Protein AF-A0A4Q5C6G5-F1 (afdb_monomer)

Mean predicted aligned error: 3.66 Å

Sequence (172 aa):
MKKIKILIYKLWNKVYCWCHKKPKVVGTDDTLDKLIKDNCSISRFGDGEFSLILGGSIAFQRYDKVLEEKLREVLESESERHLVGIPNVFGNLAEFSEESRKWWENYLLGNRKKIYSILPKNKIFYDAQITRIYINRKDKSHSRDRFEKIKTLWNNKNILIVEGALSRCGGE

Foldseek 3Di:
DVVVVLVVLVVVVVVVPVVDDFAAEDDLVVLLVCCLVVVAAEDADEPQLLQLLVQHADPVGGRDPVSNVVSLVLLPDPDPRYAYAYAPLRDDLLQFDPVLVVVSVVSCSPCVVVSVVSHDPPDYHYHSCLVVLAPGGPDRPCSVVSVVSVCSSCPPHDDDDDDDPPCQVPHD

Organism: NCBI:txid33039

pLDDT: mean 94.72, std 6.7, range [46.84, 98.75]

Radius of gyration: 17.41 Å; Cα contacts (8 Å, |Δi|>4): 178; chains: 1; bounding box: 43×32×42 Å

Secondary structure (DSSP, 8-state):
-HHHHHHHHHHHHHHHHHHSPPPEE--HHHHHHHHHHH--EEEE--HHHHHHHTT--BTTB---HHHHHHHHHHHH---TTEEEEE-S-SS--TTB-HHHHHHHHHHHHHHHHHHHHHSPTTPEEEEGGGG-SSTTBS--TTHHHHHHHHHHTTTT--------TTT-TT--

Nearest PDB structures (foldseek):
  5v4a-assembly1_B  TM=9.399E-01  e=2.392E-11  Streptococcus sanguinis SK36
  4phs-assembly1_A  TM=9.288E-01  e=6.728E-11  Streptococcus parasanguinis FW213
  4pfx-assembly1_A  TM=9.314E-01  e=3.476E-10  Streptococcus parasanguinis FW213
  8cnz-assembly3_C  TM=2.037E-01  e=1.351E+00  Methanococcus maripaludis

Solvent-accessible surface area (backbone atoms only — not comparable to full-atom values): 10257 Å² total; per-residue (Å²): 113,71,70,60,54,52,50,52,46,53,52,50,49,50,54,48,55,72,78,39,86,66,82,49,52,42,52,54,67,60,36,52,50,47,37,59,74,70,66,40,48,75,52,66,38,52,74,62,52,53,35,34,63,70,74,29,64,49,100,92,45,73,59,48,71,68,58,26,53,51,51,49,52,54,66,63,52,83,52,93,58,41,46,44,17,35,60,69,62,77,69,74,51,82,63,33,20,73,68,50,34,53,49,51,54,55,52,42,67,78,39,44,72,65,52,60,72,71,52,69,81,95,53,80,29,26,28,34,46,66,86,52,62,44,89,44,32,53,74,55,85,63,30,62,60,52,52,53,55,56,51,56,70,53,59,99,52,92,81,86,86,87,76,57,96,85,60,60,85,91,59,134

Structure (mmCIF, N/CA/C/O backbone):
data_AF-A0A4Q5C6G5-F1
#
_entry.id   AF-A0A4Q5C6G5-F1
#
loop_
_atom_site.group_PDB
_atom_site.id
_atom_site.type_symbol
_atom_site.label_atom_id
_atom_site.label_alt_id
_atom_site.label_comp_id
_atom_site.label_asym_id
_atom_site.label_entity_id
_atom_site.label_seq_id
_atom_site.pdbx_PDB_ins_code
_atom_site.Cartn_x
_atom_site.Cartn_y
_atom_site.Cartn_z
_atom_site.occupancy
_atom_site.B_iso_or_equiv
_atom_site.auth_seq_id
_atom_site.auth_comp_id
_atom_site.auth_asym_id
_atom_site.auth_atom_id
_atom_site.pdbx_PDB_model_num
ATOM 1 N N . MET A 1 1 ? 27.711 -7.391 -19.584 1.00 56.31 1 MET A N 1
ATOM 2 C CA . MET A 1 1 ? 26.329 -7.387 -20.134 1.00 56.31 1 MET A CA 1
ATOM 3 C C . MET A 1 1 ? 25.236 -7.007 -19.121 1.00 56.31 1 MET A C 1
ATOM 5 O O . MET A 1 1 ? 24.511 -6.059 -19.396 1.00 56.31 1 MET A O 1
ATOM 9 N N . LYS A 1 2 ? 25.109 -7.647 -17.939 1.00 67.12 2 LYS A N 1
ATOM 10 C CA . LYS A 1 2 ? 24.031 -7.330 -16.961 1.00 67.12 2 LYS A CA 1
ATOM 11 C C . LYS A 1 2 ? 24.021 -5.869 -16.460 1.00 67.12 2 LYS A C 1
ATOM 13 O O . LYS A 1 2 ? 22.960 -5.257 -16.418 1.00 67.12 2 LYS A O 1
ATOM 18 N N . LYS A 1 3 ? 25.187 -5.284 -16.145 1.00 76.31 3 LYS A N 1
ATOM 19 C CA . LYS A 1 3 ? 25.300 -3.884 -15.670 1.00 76.31 3 LYS A CA 1
ATOM 20 C C . LYS A 1 3 ? 24.826 -2.851 -16.706 1.00 76.31 3 LYS A C 1
ATOM 22 O O . LYS A 1 3 ? 24.109 -1.925 -16.348 1.00 76.31 3 LYS A O 1
ATOM 27 N N . ILE A 1 4 ? 25.163 -3.055 -17.983 1.00 81.06 4 ILE A N 1
ATOM 28 C CA . ILE A 1 4 ? 24.735 -2.186 -19.095 1.00 81.06 4 ILE A CA 1
ATOM 29 C C . ILE A 1 4 ? 23.211 -2.235 -19.246 1.00 81.06 4 ILE A C 1
ATOM 31 O O . ILE A 1 4 ? 22.564 -1.195 -19.305 1.00 81.06 4 ILE A O 1
ATOM 35 N N . LYS A 1 5 ? 22.620 -3.437 -19.207 1.00 82.00 5 LYS A N 1
ATOM 36 C CA . LYS A 1 5 ? 21.162 -3.614 -19.280 1.00 82.00 5 LYS A CA 1
ATOM 37 C C . LYS A 1 5 ? 20.439 -2.878 -18.144 1.00 82.00 5 LYS A C 1
ATOM 39 O O . LYS A 1 5 ? 19.452 -2.195 -18.390 1.00 82.00 5 LYS A O 1
ATOM 44 N N . ILE A 1 6 ? 20.953 -2.961 -16.913 1.00 84.88 6 ILE A N 1
ATOM 45 C CA . ILE A 1 6 ? 20.403 -2.230 -15.757 1.00 84.88 6 ILE A CA 1
ATOM 46 C C . ILE A 1 6 ? 20.497 -0.714 -15.964 1.00 84.88 6 ILE A C 1
ATOM 48 O O . ILE A 1 6 ? 19.543 -0.002 -15.658 1.00 84.88 6 ILE A O 1
ATOM 52 N N . LEU A 1 7 ? 21.618 -0.212 -16.490 1.00 87.94 7 LEU A N 1
ATOM 53 C CA . LEU A 1 7 ? 21.787 1.216 -16.762 1.00 87.94 7 LEU A CA 1
ATOM 54 C C . LEU A 1 7 ? 20.772 1.717 -17.801 1.00 87.94 7 LEU A C 1
ATOM 56 O O . LEU A 1 7 ? 20.148 2.754 -17.584 1.00 87.94 7 LEU A O 1
ATOM 60 N N . ILE A 1 8 ? 20.542 0.939 -18.865 1.00 89.12 8 ILE A N 1
ATOM 61 C CA . ILE A 1 8 ? 19.521 1.223 -19.884 1.00 89.12 8 ILE A CA 1
ATOM 62 C C . ILE A 1 8 ? 18.129 1.274 -19.251 1.00 89.12 8 ILE A C 1
ATOM 64 O O . ILE A 1 8 ? 17.406 2.244 -19.462 1.00 89.12 8 ILE A O 1
ATOM 68 N N . TYR A 1 9 ? 17.760 0.291 -18.421 1.00 87.88 9 TYR A N 1
ATOM 69 C CA . TYR A 1 9 ? 16.469 0.322 -17.725 1.00 87.88 9 TYR A CA 1
ATOM 70 C C . TYR A 1 9 ? 16.334 1.525 -16.795 1.00 87.88 9 TYR A C 1
ATOM 72 O O . TYR A 1 9 ? 15.263 2.122 -16.730 1.00 87.88 9 TYR A O 1
ATOM 80 N N . LYS A 1 10 ? 17.401 1.908 -16.083 1.00 90.56 10 LYS A N 1
ATOM 81 C CA . LYS A 1 10 ? 17.379 3.085 -15.203 1.00 90.56 10 LYS A CA 1
ATOM 82 C C . LYS A 1 10 ? 17.154 4.366 -15.999 1.00 90.56 10 LYS A C 1
ATOM 84 O O . LYS A 1 10 ? 16.346 5.194 -15.582 1.00 90.56 10 LYS A O 1
ATOM 89 N N . LEU A 1 11 ? 17.836 4.518 -17.135 1.00 92.69 11 LEU A N 1
ATOM 90 C CA . LEU A 1 11 ? 17.647 5.659 -18.028 1.00 92.69 11 LEU A CA 1
ATOM 91 C C . LEU A 1 11 ? 16.228 5.67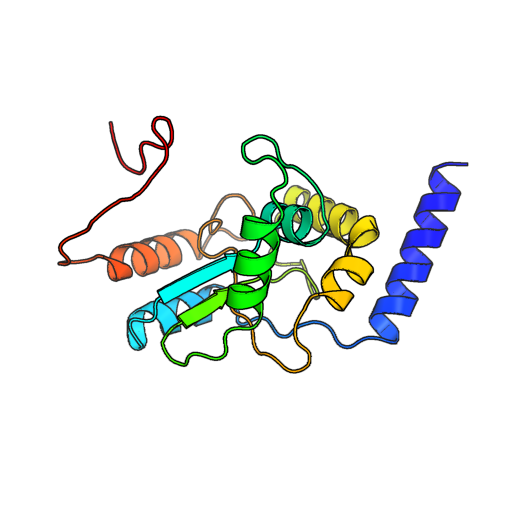5 -18.603 1.00 92.69 11 LEU A C 1
ATOM 93 O O . LEU A 1 11 ? 15.535 6.683 -18.497 1.00 92.69 11 LEU A O 1
ATOM 97 N N . TRP A 1 12 ? 15.764 4.539 -19.123 1.00 92.06 12 TRP A N 1
ATOM 98 C CA . TRP A 1 12 ? 14.410 4.394 -19.643 1.00 92.06 12 TRP A CA 1
ATOM 99 C C . TRP A 1 12 ? 13.348 4.715 -18.586 1.00 92.06 12 TRP A C 1
ATOM 101 O O . TRP A 1 12 ? 12.411 5.453 -18.867 1.00 92.06 12 TRP A O 1
ATOM 111 N N . ASN A 1 13 ? 13.512 4.239 -17.350 1.00 91.50 13 ASN A N 1
ATOM 112 C CA . ASN A 1 13 ? 12.579 4.521 -16.262 1.00 91.50 13 ASN A CA 1
ATOM 113 C C . ASN A 1 13 ? 12.575 6.010 -15.875 1.00 91.50 13 ASN A C 1
ATOM 115 O O . ASN A 1 13 ? 11.518 6.547 -15.560 1.00 91.50 13 ASN A O 1
ATOM 119 N N . LYS A 1 14 ? 13.724 6.702 -15.939 1.00 91.25 14 LYS A N 1
ATOM 120 C CA . LYS A 1 14 ? 13.777 8.165 -15.762 1.00 91.25 14 LYS A CA 1
ATOM 121 C C . LYS A 1 14 ? 12.986 8.889 -16.850 1.00 91.25 14 LYS A C 1
ATOM 123 O O . LYS A 1 14 ? 12.160 9.732 -16.516 1.00 91.25 14 LYS A O 1
ATOM 128 N N . VAL A 1 15 ? 13.194 8.527 -18.118 1.00 93.56 15 VAL A N 1
ATOM 129 C CA . VAL A 1 15 ? 12.434 9.088 -19.250 1.00 93.56 15 VAL A CA 1
ATOM 130 C C . VAL A 1 15 ? 10.942 8.799 -19.086 1.00 93.56 15 VAL A C 1
ATOM 132 O O . VAL A 1 15 ? 10.117 9.696 -19.218 1.00 93.56 15 VAL A O 1
ATOM 135 N N . TYR A 1 16 ? 10.583 7.573 -18.705 1.00 93.81 16 TYR A N 1
ATOM 136 C CA . TYR A 1 16 ? 9.197 7.189 -18.462 1.00 93.81 16 TYR A CA 1
ATOM 137 C C . TYR A 1 16 ? 8.545 8.048 -17.369 1.00 93.81 16 TYR A C 1
ATOM 139 O O . TYR A 1 16 ? 7.459 8.576 -17.593 1.00 93.81 16 TYR A O 1
ATOM 147 N N . CYS A 1 17 ? 9.213 8.241 -16.226 1.00 92.75 17 CYS A N 1
ATOM 148 C CA . CYS A 1 17 ? 8.737 9.109 -15.143 1.00 92.75 17 CYS A CA 1
ATOM 149 C C . CYS A 1 17 ? 8.667 10.592 -15.534 1.00 92.75 17 CYS A C 1
ATOM 151 O O . CYS A 1 17 ? 7.867 11.322 -14.963 1.00 92.75 17 CYS A O 1
ATOM 153 N N . TRP A 1 18 ? 9.499 11.046 -16.472 1.00 92.69 18 TRP A N 1
ATOM 154 C CA . TRP A 1 18 ? 9.427 12.410 -16.994 1.00 92.69 18 TRP A CA 1
ATOM 155 C C . TRP A 1 18 ? 8.197 12.603 -17.891 1.00 92.69 18 TRP A C 1
ATOM 157 O O . TRP A 1 18 ? 7.512 13.615 -17.781 1.00 92.69 18 TRP A O 1
ATOM 167 N N . CYS A 1 19 ? 7.852 11.598 -18.702 1.00 94.19 19 CYS A N 1
ATOM 168 C CA . CYS A 1 19 ? 6.677 11.643 -19.578 1.00 94.19 19 CYS A CA 1
ATOM 169 C C . CYS A 1 19 ? 5.347 11.298 -18.880 1.00 94.19 19 CYS A C 1
ATOM 171 O O . CYS A 1 19 ? 4.288 11.511 -19.467 1.00 94.19 19 CYS A O 1
ATOM 173 N N . HIS A 1 20 ? 5.366 10.721 -17.672 1.00 93.19 20 HIS A N 1
ATOM 174 C CA . HIS A 1 20 ? 4.159 10.240 -16.991 1.00 93.19 20 HIS A CA 1
ATOM 175 C C . HIS A 1 20 ? 4.016 10.841 -15.599 1.00 93.19 20 HIS A C 1
ATOM 177 O O . HIS A 1 20 ? 4.908 10.753 -14.756 1.00 93.19 20 HIS A O 1
ATOM 183 N N . LYS A 1 21 ? 2.827 11.371 -15.316 1.00 93.44 21 LYS A N 1
ATOM 184 C CA . LYS A 1 21 ? 2.475 11.846 -13.981 1.00 93.44 21 LYS A CA 1
ATOM 185 C C . LYS A 1 21 ? 2.433 10.671 -13.003 1.00 93.44 21 LYS A C 1
ATOM 187 O O . LYS A 1 21 ? 1.743 9.683 -13.245 1.00 93.44 21 LYS A O 1
ATOM 192 N N . LYS A 1 22 ? 3.144 10.796 -11.880 1.00 94.75 22 LYS A N 1
ATOM 193 C CA . LYS A 1 22 ? 3.088 9.794 -10.808 1.00 94.75 22 LYS A CA 1
ATOM 194 C C . LYS A 1 22 ? 1.673 9.708 -10.201 1.00 94.75 22 LYS A C 1
ATOM 196 O O . LYS A 1 22 ? 1.011 10.748 -10.100 1.00 94.75 22 LYS A O 1
ATOM 201 N N . PRO A 1 23 ? 1.234 8.522 -9.740 1.00 96.50 23 PRO A N 1
ATOM 202 C CA . PRO A 1 23 ? 0.035 8.380 -8.924 1.00 96.50 23 PRO A CA 1
ATOM 203 C C . PRO A 1 23 ? 0.087 9.307 -7.709 1.00 96.50 23 PRO A C 1
ATOM 205 O O . PRO A 1 23 ? 1.151 9.505 -7.113 1.00 96.50 23 PRO A O 1
ATOM 208 N N . LYS A 1 24 ? -1.060 9.888 -7.354 1.00 97.12 24 LYS A N 1
ATOM 209 C CA . LYS A 1 24 ? -1.204 10.686 -6.136 1.00 97.12 24 LYS A CA 1
ATOM 210 C C . LYS A 1 24 ? -1.548 9.751 -4.984 1.00 97.12 24 LYS A C 1
ATOM 212 O O . LYS A 1 24 ? -2.576 9.087 -5.045 1.00 97.12 24 LYS A O 1
ATOM 217 N N . VAL A 1 25 ? -0.700 9.718 -3.963 1.00 97.88 25 VAL A N 1
ATOM 218 C CA . VAL A 1 25 ? -0.902 8.898 -2.766 1.00 97.88 25 VAL A CA 1
ATOM 219 C C . VAL A 1 25 ? -0.840 9.813 -1.549 1.00 97.88 25 VAL A C 1
ATOM 221 O O . VAL A 1 25 ? 0.129 10.556 -1.393 1.00 97.88 25 VAL A O 1
ATOM 224 N N . VAL A 1 26 ? -1.893 9.800 -0.736 1.00 97.62 26 VAL A N 1
ATOM 225 C CA . VAL A 1 26 ? -1.963 10.495 0.555 1.00 97.62 26 VAL A CA 1
ATOM 226 C C . VAL A 1 26 ? -0.992 9.825 1.527 1.00 97.62 26 VAL A C 1
ATOM 228 O O . VAL A 1 26 ? -0.853 8.603 1.514 1.00 97.62 26 VAL A O 1
ATOM 231 N N . GLY A 1 27 ? -0.291 10.618 2.342 1.00 96.81 27 GLY A N 1
ATOM 232 C CA . GLY A 1 27 ? 0.731 10.119 3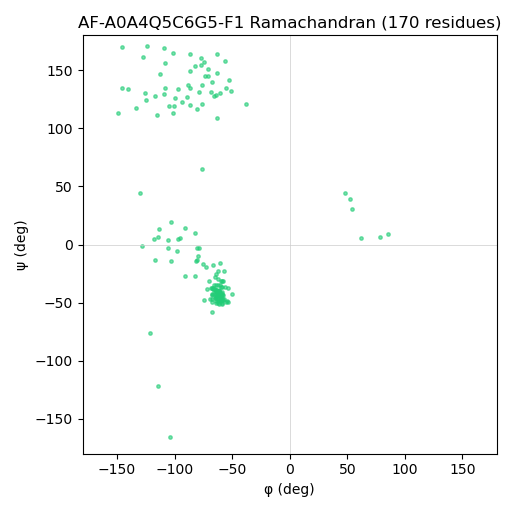.264 1.00 96.81 27 GLY A CA 1
ATOM 233 C C . GLY A 1 27 ? 0.176 9.172 4.330 1.00 96.81 27 GLY A C 1
ATOM 234 O O . GLY A 1 27 ? -1.031 9.111 4.562 1.00 96.81 27 GLY A O 1
ATOM 235 N N . THR A 1 28 ? 1.062 8.425 4.994 1.00 96.69 28 THR A N 1
ATOM 236 C CA . THR A 1 28 ? 0.680 7.444 6.024 1.00 96.69 28 THR A CA 1
ATOM 237 C C . THR A 1 28 ? -0.116 8.079 7.163 1.00 96.69 28 THR A C 1
ATOM 239 O O . THR A 1 28 ? -1.151 7.542 7.549 1.00 96.69 28 THR A O 1
ATOM 242 N N . ASP A 1 29 ? 0.352 9.216 7.682 1.00 97.00 29 ASP A N 1
ATOM 243 C CA . ASP A 1 29 ? -0.262 9.873 8.839 1.00 97.00 29 ASP A CA 1
ATOM 244 C C . ASP A 1 29 ? -1.637 10.450 8.480 1.00 97.00 29 ASP A C 1
ATOM 246 O O . ASP A 1 29 ? -2.613 10.134 9.155 1.00 97.00 29 ASP A O 1
ATOM 250 N N . ASP A 1 30 ? -1.740 11.151 7.347 1.00 98.12 30 ASP A N 1
ATOM 251 C CA . ASP A 1 30 ? -3.011 11.668 6.818 1.00 98.12 30 ASP A CA 1
ATOM 252 C C . ASP A 1 30 ? -4.007 10.545 6.479 1.00 98.12 30 ASP A C 1
ATOM 254 O O . ASP A 1 30 ? -5.219 10.694 6.642 1.00 98.12 30 ASP A O 1
ATOM 258 N N . THR A 1 31 ? -3.512 9.397 6.001 1.00 98.25 31 THR A N 1
ATOM 259 C CA . THR A 1 31 ? -4.351 8.220 5.731 1.00 98.25 31 THR A CA 1
ATOM 260 C C . THR A 1 31 ? -4.945 7.673 7.027 1.00 98.25 31 THR A C 1
ATOM 262 O O . THR A 1 31 ? -6.141 7.389 7.072 1.00 98.25 31 THR A O 1
ATOM 265 N N . LEU A 1 32 ? -4.131 7.533 8.081 1.00 98.06 32 LEU A N 1
ATOM 266 C CA . LEU A 1 32 ? -4.608 7.101 9.397 1.00 98.06 32 LEU A CA 1
ATOM 267 C C . LEU A 1 32 ? -5.620 8.099 9.969 1.00 98.06 32 LEU A C 1
ATOM 269 O O . LEU A 1 32 ? -6.673 7.682 10.446 1.00 98.06 32 LEU A O 1
ATOM 273 N N . ASP A 1 33 ? -5.350 9.399 9.853 1.00 97.94 33 ASP A N 1
ATOM 274 C CA . ASP A 1 33 ? -6.255 10.440 10.345 1.00 97.94 33 ASP A CA 1
ATOM 275 C C . ASP A 1 33 ? -7.599 10.416 9.614 1.00 97.94 33 ASP A C 1
ATOM 277 O O . ASP A 1 33 ? -8.649 10.506 10.252 1.00 97.94 33 ASP A O 1
ATOM 281 N N . LYS A 1 34 ? -7.596 10.203 8.291 1.00 97.50 34 LYS A N 1
ATOM 282 C CA . LYS A 1 34 ? -8.839 10.050 7.528 1.00 97.50 34 LYS A CA 1
ATOM 283 C C . LYS A 1 34 ? -9.630 8.811 7.949 1.00 97.50 34 LYS A C 1
ATOM 285 O O . LYS A 1 34 ? -10.846 8.895 8.087 1.00 97.50 34 LYS A O 1
ATOM 290 N N . LEU A 1 35 ? -8.964 7.678 8.173 1.00 97.69 35 LEU A N 1
ATOM 291 C CA . LEU A 1 35 ? -9.628 6.454 8.633 1.00 97.69 35 LEU A CA 1
ATOM 292 C C . LEU A 1 35 ? -10.296 6.637 9.997 1.00 97.69 35 LEU A C 1
ATOM 294 O O . LEU A 1 35 ? -11.423 6.185 10.185 1.00 97.69 35 LEU A O 1
ATOM 298 N N . ILE A 1 36 ? -9.619 7.314 10.926 1.00 96.50 36 ILE A N 1
ATOM 299 C CA . ILE A 1 36 ? -10.152 7.595 12.262 1.00 96.50 36 ILE A CA 1
ATOM 300 C C . ILE A 1 36 ? -11.335 8.562 12.172 1.00 96.50 36 ILE A C 1
ATOM 302 O O . ILE A 1 36 ? -12.385 8.299 12.753 1.00 96.50 36 ILE A O 1
ATOM 306 N N . LYS A 1 37 ? -11.170 9.669 11.440 1.00 96.75 37 LYS A N 1
ATOM 307 C CA . LYS A 1 37 ? -12.165 10.743 11.363 1.00 96.75 37 LYS A CA 1
ATOM 308 C C . LYS A 1 37 ? -13.440 10.311 10.644 1.00 96.75 37 LYS A C 1
ATOM 310 O O . LYS A 1 37 ? -14.535 10.574 11.132 1.00 96.75 37 LYS A O 1
ATOM 315 N N . ASP A 1 38 ? -13.291 9.667 9.491 1.00 96.06 38 ASP A N 1
ATOM 316 C CA . ASP A 1 38 ? -14.413 9.404 8.587 1.00 96.06 38 ASP A CA 1
ATOM 317 C C . ASP A 1 38 ? -14.972 7.981 8.763 1.00 96.06 38 ASP A C 1
ATOM 319 O O . ASP A 1 38 ? -15.995 7.636 8.171 1.00 96.06 38 ASP A O 1
ATOM 323 N N . ASN A 1 39 ? -14.319 7.149 9.589 1.00 93.62 39 ASN A N 1
ATOM 324 C CA . ASN A 1 39 ? -14.692 5.757 9.856 1.00 93.62 39 ASN A CA 1
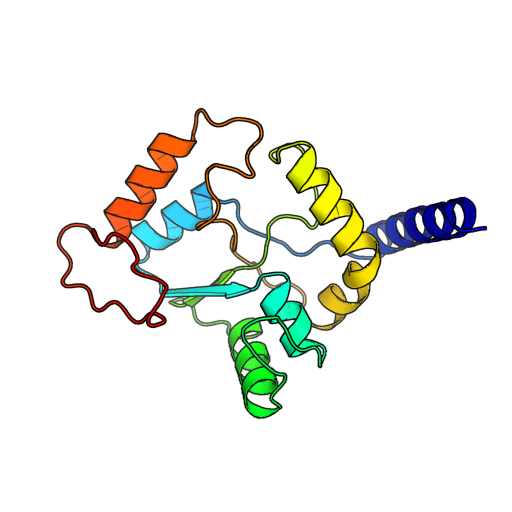ATOM 325 C C . ASN A 1 39 ? -14.868 4.936 8.559 1.00 93.62 39 ASN A C 1
ATOM 327 O O . ASN A 1 39 ? -15.781 4.116 8.431 1.00 93.62 39 ASN A O 1
ATOM 331 N N . CYS A 1 40 ? -13.996 5.185 7.577 1.00 94.94 40 CYS A N 1
ATOM 332 C CA . CYS A 1 40 ? -14.004 4.506 6.284 1.00 94.94 40 CYS A CA 1
ATOM 333 C C . CYS A 1 40 ? -13.412 3.093 6.372 1.00 94.94 40 CYS A C 1
ATOM 335 O O . CYS A 1 40 ? -12.526 2.806 7.177 1.00 94.94 40 CYS A O 1
ATOM 337 N N . SER A 1 41 ? -13.840 2.226 5.453 1.00 97.50 41 SER A N 1
ATOM 338 C CA . SER A 1 41 ? -13.127 0.978 5.155 1.00 97.50 41 SER A CA 1
ATOM 339 C C . SER A 1 41 ? -11.893 1.258 4.292 1.00 97.50 41 SER A C 1
ATOM 341 O O . SER A 1 41 ? -11.827 2.287 3.623 1.00 97.50 41 SER A O 1
ATOM 343 N N . ILE A 1 42 ? -10.927 0.335 4.247 1.00 98.38 42 ILE A N 1
ATOM 344 C CA . ILE A 1 42 ? -9.766 0.440 3.350 1.00 98.38 42 ILE A CA 1
ATOM 345 C C . ILE A 1 42 ? -9.374 -0.907 2.752 1.00 98.38 42 ILE A C 1
ATOM 347 O O . ILE A 1 42 ? -9.215 -1.893 3.467 1.00 98.38 42 ILE A O 1
ATOM 351 N N . SER A 1 43 ? -9.134 -0.918 1.441 1.00 98.56 43 SER A N 1
ATOM 352 C CA . SER A 1 43 ? -8.444 -2.012 0.748 1.00 98.56 43 SER A CA 1
ATOM 353 C C . SER A 1 43 ? -7.061 -1.540 0.334 1.00 98.56 43 SER A C 1
ATOM 355 O O . SER A 1 43 ? -6.907 -0.437 -0.183 1.00 98.56 43 SER A O 1
ATOM 357 N N . ARG A 1 44 ? -6.038 -2.360 0.569 1.00 98.56 44 ARG A N 1
ATOM 358 C CA . ARG A 1 44 ? -4.637 -1.996 0.329 1.00 98.56 44 ARG A CA 1
ATOM 359 C C . ARG A 1 44 ? -4.054 -2.916 -0.733 1.00 98.56 44 ARG A C 1
ATOM 361 O O . ARG A 1 44 ? -4.113 -4.128 -0.576 1.00 98.56 44 ARG A O 1
ATOM 368 N N . PHE A 1 45 ? -3.465 -2.324 -1.760 1.00 98.62 45 PHE A N 1
ATOM 369 C CA . PHE A 1 45 ? -2.798 -3.011 -2.855 1.00 98.62 45 PHE A CA 1
ATOM 370 C C . PHE A 1 45 ? -1.289 -2.874 -2.673 1.00 98.62 45 PHE A C 1
ATOM 372 O O . PHE A 1 45 ? -0.757 -1.764 -2.616 1.00 98.62 45 PHE A O 1
ATOM 379 N N . GLY A 1 46 ? -0.602 -4.000 -2.538 1.00 98.00 46 GLY A N 1
ATOM 380 C CA . GLY A 1 46 ? 0.847 -4.115 -2.516 1.00 98.00 46 GLY A CA 1
ATOM 381 C C . GLY A 1 46 ? 1.404 -4.663 -3.825 1.00 98.00 46 GLY A C 1
ATOM 382 O O . GLY A 1 46 ? 0.736 -4.739 -4.855 1.00 98.00 46 GLY A O 1
ATOM 383 N N . ASP A 1 47 ? 2.668 -5.066 -3.774 1.00 97.69 47 ASP A N 1
ATOM 384 C CA . ASP A 1 47 ? 3.333 -5.781 -4.860 1.00 97.69 47 ASP A CA 1
ATOM 385 C C . ASP A 1 47 ? 2.626 -7.094 -5.220 1.00 97.69 47 ASP A C 1
ATOM 387 O O . ASP A 1 47 ? 2.513 -7.422 -6.402 1.00 97.69 47 ASP A O 1
ATOM 391 N N . GLY A 1 48 ? 2.084 -7.795 -4.219 1.00 98.12 48 GLY A N 1
ATOM 392 C CA . GLY A 1 48 ? 1.330 -9.026 -4.424 1.00 98.12 48 GLY A CA 1
ATOM 393 C C . GLY A 1 48 ? 0.042 -8.816 -5.218 1.00 98.12 48 GLY A C 1
ATOM 394 O O . GLY A 1 48 ? -0.160 -9.474 -6.237 1.00 98.12 48 GLY A O 1
ATOM 395 N N . GLU A 1 49 ? -0.790 -7.851 -4.822 1.00 98.69 49 GLU A N 1
ATOM 396 C CA . GLU A 1 49 ? -2.043 -7.559 -5.528 1.00 98.69 49 GLU A CA 1
ATOM 397 C C . GLU A 1 49 ? -1.782 -7.050 -6.951 1.00 98.69 49 GLU A C 1
ATOM 399 O O . GLU A 1 49 ? -2.474 -7.454 -7.883 1.00 98.69 49 GLU A O 1
ATOM 404 N N . PHE A 1 50 ? -0.743 -6.231 -7.161 1.00 98.56 50 PHE A N 1
ATOM 405 C CA . PHE A 1 50 ? -0.341 -5.847 -8.518 1.00 98.56 50 PHE A CA 1
ATOM 406 C C . PHE A 1 50 ? 0.090 -7.053 -9.356 1.00 98.56 50 PHE A C 1
ATOM 408 O O . PHE A 1 50 ? -0.254 -7.113 -10.534 1.00 98.56 50 PHE A O 1
ATOM 415 N N . SER A 1 51 ? 0.817 -8.009 -8.769 1.00 98.31 51 SER A N 1
ATOM 416 C CA . SER A 1 51 ? 1.192 -9.253 -9.450 1.00 98.31 51 SER A CA 1
ATOM 417 C C . SER A 1 51 ? -0.048 -10.038 -9.882 1.00 98.31 51 SER A C 1
ATOM 419 O O . SER A 1 51 ? -0.153 -10.396 -11.054 1.00 98.31 51 SER A O 1
ATOM 421 N N . LEU A 1 52 ? -1.019 -10.223 -8.980 1.00 98.69 52 LEU A N 1
ATOM 422 C CA . LEU A 1 52 ? -2.270 -10.938 -9.258 1.00 98.69 52 LEU A CA 1
ATOM 423 C C . LEU A 1 52 ? -3.078 -10.267 -10.380 1.00 98.69 52 LEU A C 1
ATOM 425 O O . LEU A 1 52 ? -3.463 -10.937 -11.335 1.00 98.69 52 LEU A O 1
ATOM 429 N N . ILE A 1 53 ? -3.252 -8.938 -10.329 1.00 98.62 53 ILE A N 1
ATOM 430 C CA . ILE A 1 53 ? -3.954 -8.161 -11.373 1.00 98.62 53 ILE A CA 1
ATOM 431 C C . ILE A 1 53 ? -3.273 -8.301 -12.748 1.00 98.62 53 ILE A C 1
ATOM 433 O O . ILE A 1 53 ? -3.920 -8.228 -13.794 1.00 98.62 53 ILE A O 1
ATOM 437 N N . LEU A 1 54 ? -1.951 -8.482 -12.758 1.00 98.19 54 LEU A N 1
ATOM 438 C CA . LEU A 1 54 ? -1.135 -8.625 -13.964 1.00 98.19 54 LEU A CA 1
ATOM 439 C C . LEU A 1 54 ? -0.962 -10.088 -14.415 1.00 98.19 54 LEU A C 1
ATOM 441 O O . LEU A 1 54 ? -0.098 -10.356 -15.252 1.00 98.19 54 LEU A O 1
ATOM 445 N N . GLY A 1 55 ? -1.761 -11.022 -13.887 1.00 97.88 55 GLY A N 1
ATOM 446 C CA . GLY A 1 55 ? -1.747 -12.433 -14.292 1.00 97.88 55 GLY A CA 1
ATOM 447 C C . GLY A 1 55 ? -0.706 -13.303 -13.580 1.00 97.88 55 GLY A C 1
ATOM 448 O O . GLY A 1 55 ? -0.455 -14.434 -13.990 1.00 97.88 55 GLY A O 1
ATOM 449 N N . GLY A 1 56 ? -0.045 -12.777 -12.549 1.00 97.56 56 GLY A N 1
ATOM 450 C CA . GLY A 1 56 ? 0.948 -13.493 -11.753 1.00 97.56 56 GLY A CA 1
ATOM 451 C C . GLY A 1 56 ? 0.330 -14.296 -10.609 1.00 97.56 56 GLY A C 1
ATOM 452 O O . GLY A 1 56 ? -0.802 -14.067 -10.204 1.00 97.56 56 GLY A O 1
ATOM 453 N N . SER A 1 57 ? 1.108 -15.225 -10.053 1.00 97.94 57 SER A N 1
ATOM 454 C CA . SER A 1 57 ? 0.821 -15.875 -8.766 1.00 97.94 57 SER A CA 1
ATOM 455 C C . SER A 1 57 ? 1.794 -15.370 -7.701 1.00 97.94 57 SER A C 1
ATOM 457 O O . SER A 1 57 ? 2.903 -14.939 -8.025 1.00 97.94 57 SER A O 1
ATOM 459 N N . ILE A 1 58 ? 1.403 -15.455 -6.432 1.00 97.81 58 ILE A N 1
ATOM 460 C CA . ILE A 1 58 ? 2.265 -15.168 -5.278 1.00 97.81 58 ILE A CA 1
ATOM 461 C C . ILE A 1 58 ? 2.315 -16.372 -4.334 1.00 97.81 58 ILE A C 1
ATOM 463 O O . ILE A 1 58 ? 1.565 -17.331 -4.496 1.00 97.81 58 ILE A O 1
ATOM 467 N N . ALA A 1 59 ? 3.211 -16.332 -3.344 1.00 96.81 59 ALA A N 1
ATOM 468 C CA . ALA A 1 59 ? 3.530 -17.484 -2.496 1.00 96.81 59 ALA A CA 1
ATOM 469 C C . ALA A 1 59 ? 2.304 -18.141 -1.832 1.00 96.81 59 ALA A C 1
ATOM 471 O O . ALA A 1 59 ? 2.247 -19.361 -1.722 1.00 96.81 59 ALA A O 1
ATOM 472 N N . PHE A 1 60 ? 1.326 -17.336 -1.416 1.00 96.38 60 PHE A N 1
ATOM 473 C CA . PHE A 1 60 ? 0.138 -17.781 -0.682 1.00 96.38 60 PHE A CA 1
ATOM 474 C C . PHE A 1 60 ? -1.172 -17.601 -1.465 1.00 96.38 60 PHE A C 1
ATOM 476 O O . PHE A 1 60 ? -2.241 -17.837 -0.916 1.00 96.38 60 PHE A O 1
ATOM 483 N N . GLN A 1 61 ? -1.110 -17.194 -2.738 1.00 98.06 61 GLN A N 1
ATOM 484 C CA . GLN A 1 61 ? -2.293 -17.005 -3.579 1.00 98.06 61 GLN A CA 1
ATOM 485 C C . GLN A 1 61 ? -1.940 -17.288 -5.041 1.00 98.06 61 GLN A C 1
ATOM 487 O O . GLN A 1 61 ? -1.167 -16.558 -5.669 1.00 98.06 61 GLN A O 1
ATOM 492 N N . ARG A 1 62 ? -2.513 -18.363 -5.592 1.00 98.38 62 ARG A N 1
ATOM 493 C CA . ARG A 1 62 ? -2.407 -18.662 -7.024 1.00 98.38 62 ARG A CA 1
ATOM 494 C C . ARG A 1 62 ? -3.240 -17.665 -7.819 1.00 98.38 62 ARG A C 1
ATOM 496 O O . ARG A 1 62 ? -4.248 -17.163 -7.317 1.00 98.38 62 ARG A O 1
ATOM 503 N N . TYR A 1 63 ? -2.803 -17.406 -9.047 1.00 98.44 63 TYR A N 1
ATOM 504 C CA . TYR A 1 63 ? -3.592 -16.650 -10.006 1.00 98.44 63 TYR A CA 1
ATOM 505 C C . TYR A 1 63 ? -4.963 -17.303 -10.174 1.00 98.44 63 TYR A C 1
ATOM 507 O O . TYR A 1 63 ? -5.065 -18.521 -10.331 1.00 98.44 63 TYR A O 1
ATOM 515 N N . ASP A 1 64 ? -5.985 -16.464 -10.158 1.00 98.62 64 ASP A N 1
ATOM 516 C CA . ASP A 1 64 ? -7.361 -16.823 -10.434 1.00 98.62 64 ASP A CA 1
ATOM 517 C C . ASP A 1 64 ? -8.020 -15.639 -11.147 1.00 98.62 64 ASP A C 1
ATOM 519 O O . ASP A 1 64 ? -7.822 -14.481 -10.757 1.00 98.62 64 ASP A O 1
ATOM 523 N N . LYS A 1 65 ? -8.769 -15.920 -12.217 1.00 98.50 65 LYS A N 1
ATOM 524 C CA . LYS A 1 65 ? -9.330 -14.864 -13.064 1.00 98.50 65 LYS A CA 1
ATOM 525 C C . LYS A 1 65 ? -10.408 -14.060 -12.340 1.00 98.50 65 LYS A C 1
ATOM 527 O O . LYS A 1 65 ? -10.456 -12.842 -12.493 1.00 98.50 65 LYS A O 1
ATOM 532 N N . VAL A 1 66 ? -11.225 -14.721 -11.521 1.00 98.69 66 VAL A N 1
ATOM 533 C CA . VAL A 1 66 ? -12.289 -14.068 -10.752 1.00 98.69 66 VAL A CA 1
ATOM 534 C C . VAL A 1 66 ? -11.673 -13.149 -9.699 1.00 98.69 66 VAL A C 1
ATOM 536 O O . VAL A 1 66 ? -12.106 -12.008 -9.541 1.00 98.69 66 VAL A O 1
ATOM 539 N N . LEU A 1 67 ? -10.614 -13.599 -9.019 1.00 98.62 67 LEU A N 1
ATOM 540 C CA . LEU A 1 67 ? -9.873 -12.757 -8.081 1.00 98.62 67 LEU A CA 1
ATOM 541 C C . LEU A 1 67 ? -9.242 -11.542 -8.774 1.00 98.62 67 LEU A C 1
ATOM 543 O O . LEU A 1 67 ? -9.319 -10.437 -8.242 1.00 98.62 67 LEU A O 1
ATOM 547 N N . GLU A 1 68 ? -8.638 -11.719 -9.952 1.00 98.56 68 GLU A N 1
ATOM 548 C CA . GLU A 1 68 ? -8.088 -10.611 -10.745 1.00 98.56 68 GLU A CA 1
ATOM 549 C C . GLU A 1 68 ? -9.155 -9.543 -11.032 1.00 98.56 68 GLU A C 1
ATOM 551 O O . GLU A 1 68 ? -8.927 -8.356 -10.793 1.00 98.56 68 GLU A O 1
ATOM 556 N N . GLU A 1 69 ? -10.326 -9.965 -11.514 1.00 98.62 69 GLU A N 1
ATOM 557 C CA . GLU A 1 69 ? -11.449 -9.080 -11.835 1.00 98.62 69 GLU A CA 1
ATOM 558 C C . GLU A 1 69 ? -11.956 -8.339 -10.594 1.00 98.62 69 GLU A C 1
ATOM 560 O O . GLU A 1 69 ? -12.138 -7.121 -10.633 1.00 98.62 69 GLU A O 1
ATOM 565 N N . LYS A 1 70 ? -12.083 -9.034 -9.458 1.00 98.62 70 LYS A N 1
ATOM 566 C CA . LYS A 1 70 ? -12.483 -8.414 -8.188 1.00 98.62 70 LYS A CA 1
ATOM 567 C C . LYS A 1 70 ? -11.451 -7.436 -7.645 1.00 98.62 70 LYS A C 1
ATOM 569 O O . LYS A 1 70 ? -11.817 -6.378 -7.135 1.00 98.62 70 LYS A O 1
ATOM 574 N N . LEU A 1 71 ? -10.162 -7.729 -7.790 1.00 98.75 71 LEU A N 1
ATOM 575 C CA . LEU A 1 71 ? -9.105 -6.787 -7.428 1.00 98.75 71 LEU A CA 1
ATOM 576 C C . LEU A 1 71 ? -9.157 -5.522 -8.297 1.00 98.75 71 LEU A C 1
ATOM 578 O O . LEU A 1 71 ? -8.962 -4.428 -7.769 1.00 98.75 71 LEU A O 1
ATOM 582 N N . ARG A 1 72 ? -9.450 -5.644 -9.599 1.00 98.50 72 ARG A N 1
ATOM 583 C CA . ARG A 1 72 ? -9.630 -4.488 -10.497 1.00 98.50 72 ARG A CA 1
ATOM 584 C C . ARG A 1 72 ? -10.835 -3.640 -10.102 1.00 98.50 72 ARG A C 1
ATOM 586 O O . ARG A 1 72 ? -10.685 -2.430 -9.965 1.00 98.50 72 ARG A O 1
ATOM 593 N N . GLU A 1 73 ? -11.974 -4.274 -9.830 1.00 98.19 73 GLU A N 1
ATOM 594 C CA . GLU A 1 73 ? -13.196 -3.605 -9.360 1.00 98.19 73 GLU A CA 1
ATOM 595 C C . GLU A 1 73 ? -12.917 -2.757 -8.104 1.00 98.19 73 GLU A C 1
ATOM 597 O O . GLU A 1 73 ? -13.223 -1.565 -8.050 1.00 98.19 73 GLU A O 1
ATOM 602 N N . VAL A 1 74 ? -12.235 -3.340 -7.112 1.00 98.25 74 VAL A N 1
ATOM 603 C CA . VAL A 1 74 ? -11.872 -2.646 -5.867 1.00 98.25 74 VAL A CA 1
ATOM 604 C C . VAL A 1 74 ? -10.839 -1.537 -6.110 1.00 98.25 74 VAL A C 1
ATOM 606 O O . VAL A 1 74 ? -10.917 -0.479 -5.486 1.00 98.25 74 VAL A O 1
ATOM 609 N N . LEU A 1 75 ? -9.875 -1.742 -7.013 1.00 98.31 75 LEU A N 1
ATOM 610 C CA . LEU A 1 75 ? -8.876 -0.727 -7.364 1.00 98.31 75 LEU A CA 1
ATOM 611 C C . LEU A 1 75 ? -9.527 0.500 -8.025 1.00 98.31 75 LEU A C 1
ATOM 613 O O . LEU A 1 75 ? -9.097 1.638 -7.799 1.00 98.31 75 LEU A O 1
ATOM 617 N N . GLU A 1 76 ? -10.580 0.278 -8.810 1.00 96.88 76 GLU A N 1
ATOM 618 C CA . GLU A 1 76 ? -11.341 1.301 -9.529 1.00 96.88 76 GLU A CA 1
ATOM 619 C C . GLU A 1 76 ? -12.391 2.001 -8.651 1.00 96.88 76 GLU A C 1
ATOM 621 O O . GLU A 1 76 ? -12.587 3.199 -8.832 1.00 96.88 76 GLU A O 1
ATOM 626 N N . SER A 1 77 ? -12.921 1.344 -7.612 1.00 95.69 77 SER A N 1
ATOM 627 C CA . SER A 1 77 ? -13.935 1.861 -6.664 1.00 95.69 77 SER A CA 1
ATOM 628 C C . SER A 1 77 ? -13.786 3.340 -6.263 1.00 95.69 77 SER A C 1
ATOM 630 O O . SER A 1 77 ? -12.783 3.731 -5.663 1.00 95.69 77 SER A O 1
ATOM 632 N N . GLU A 1 78 ? -14.802 4.163 -6.527 1.00 94.12 78 GLU A N 1
ATOM 633 C CA . GLU A 1 78 ? -14.849 5.592 -6.157 1.00 94.12 78 GLU A CA 1
ATOM 634 C C . GLU A 1 78 ? -15.734 5.872 -4.927 1.00 94.12 78 GLU A C 1
ATOM 636 O O . GLU A 1 78 ? -16.166 6.998 -4.699 1.00 94.12 78 GLU A O 1
ATOM 641 N N . SER A 1 79 ? -16.025 4.849 -4.118 1.00 93.81 79 SER A N 1
ATOM 642 C CA . SER A 1 79 ? -16.888 4.997 -2.942 1.00 93.81 79 SER A CA 1
ATOM 643 C C . SER A 1 79 ? -16.281 5.927 -1.886 1.00 93.81 79 SER A C 1
ATOM 645 O O . SER A 1 79 ? -15.172 5.710 -1.405 1.00 93.81 79 SER A O 1
ATOM 647 N N . GLU A 1 80 ? -17.051 6.916 -1.429 1.00 89.56 80 GLU A N 1
ATOM 648 C CA . GLU A 1 80 ? -16.607 7.877 -0.407 1.00 89.56 80 GLU A CA 1
ATOM 649 C C . GLU A 1 80 ? -16.307 7.226 0.957 1.00 89.56 80 GLU A C 1
ATOM 651 O O . GLU A 1 80 ? -15.494 7.734 1.731 1.00 89.56 80 GLU A O 1
ATOM 656 N N . ARG A 1 81 ? -16.928 6.073 1.250 1.00 94.75 81 ARG A N 1
ATOM 657 C CA . ARG A 1 81 ? -16.739 5.321 2.506 1.00 94.75 81 ARG A CA 1
ATOM 658 C C . ARG A 1 81 ? -15.691 4.212 2.409 1.00 94.75 81 ARG A C 1
ATOM 660 O O . ARG A 1 81 ? -15.507 3.456 3.367 1.00 94.75 81 ARG A O 1
ATOM 667 N N . HIS A 1 82 ? -14.992 4.106 1.280 1.00 97.62 82 HIS A N 1
ATOM 668 C CA . HIS A 1 82 ? -13.962 3.097 1.057 1.00 97.62 82 HIS A CA 1
ATOM 669 C C . HIS A 1 82 ? -12.707 3.717 0.445 1.00 97.62 82 HIS A C 1
ATOM 671 O O . HIS A 1 82 ? -12.705 4.251 -0.657 1.00 97.62 82 HIS A O 1
ATOM 677 N N . LEU A 1 83 ? -11.605 3.630 1.182 1.00 98.38 83 LEU A N 1
ATOM 678 C CA . LEU A 1 83 ? -10.311 4.107 0.730 1.00 98.38 83 LEU A CA 1
ATOM 679 C C . LEU A 1 83 ? -9.608 3.011 -0.077 1.00 98.38 83 LEU A C 1
ATOM 681 O O . LEU A 1 83 ? -9.515 1.857 0.348 1.00 98.38 83 LEU A O 1
ATOM 685 N N . VAL A 1 84 ? -9.033 3.395 -1.215 1.00 98.62 84 VAL A N 1
ATOM 686 C CA . VAL A 1 84 ? -8.164 2.523 -2.013 1.00 98.62 84 VAL A CA 1
ATOM 687 C C . VAL A 1 84 ? -6.710 2.905 -1.757 1.00 98.62 84 VAL A C 1
ATOM 689 O O . VAL A 1 84 ? -6.266 4.002 -2.105 1.00 98.62 84 VAL A O 1
ATOM 692 N N . GLY A 1 85 ? -5.967 2.000 -1.127 1.00 98.50 85 GLY A N 1
ATOM 693 C CA . GLY A 1 85 ? -4.570 2.192 -0.766 1.00 98.50 85 GLY A CA 1
ATOM 694 C C . GLY A 1 85 ? -3.605 1.586 -1.782 1.00 98.50 85 GLY A C 1
ATOM 695 O O . GLY A 1 85 ? -3.755 0.423 -2.139 1.00 98.50 85 GLY A O 1
ATOM 696 N N . ILE A 1 86 ? -2.569 2.322 -2.187 1.00 98.62 86 ILE A N 1
ATOM 697 C CA . ILE A 1 86 ? -1.403 1.800 -2.927 1.00 98.62 86 ILE A CA 1
ATOM 698 C C . ILE A 1 86 ? -0.116 2.230 -2.209 1.00 98.62 86 ILE A C 1
ATOM 700 O O . ILE A 1 86 ? -0.158 3.161 -1.404 1.00 98.62 86 ILE A O 1
ATOM 704 N N . PRO A 1 87 ? 1.048 1.603 -2.440 1.00 97.69 87 PRO A N 1
ATOM 705 C CA . PRO A 1 87 ? 2.250 1.964 -1.701 1.00 97.69 87 PRO A CA 1
ATOM 706 C C . PRO A 1 87 ? 2.697 3.371 -2.118 1.00 97.69 87 PRO A C 1
ATOM 708 O O . PRO A 1 87 ? 2.803 3.659 -3.315 1.00 97.69 87 PRO A O 1
ATOM 711 N N . ASN A 1 88 ? 2.987 4.254 -1.157 1.00 96.75 88 ASN A N 1
A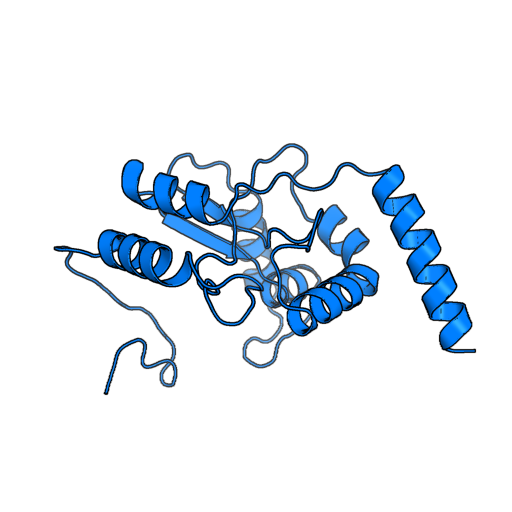TOM 712 C CA . ASN A 1 88 ? 3.476 5.607 -1.448 1.00 96.75 88 ASN A CA 1
ATOM 713 C C . ASN A 1 88 ? 4.960 5.616 -1.873 1.00 96.75 88 ASN A C 1
ATOM 715 O O . ASN A 1 88 ? 5.836 6.119 -1.181 1.00 96.75 88 ASN A O 1
ATOM 719 N N . VAL A 1 89 ? 5.258 4.996 -3.016 1.00 96.56 89 VAL A N 1
ATOM 720 C CA . VAL A 1 89 ? 6.635 4.666 -3.444 1.00 96.56 89 VAL A CA 1
ATOM 721 C C . VAL A 1 89 ? 6.963 5.153 -4.853 1.00 96.56 89 VAL A C 1
ATOM 723 O O . VAL A 1 89 ? 8.063 4.974 -5.372 1.00 96.56 89 VAL A O 1
ATOM 726 N N . PHE A 1 90 ? 5.995 5.777 -5.523 1.00 95.75 90 PHE A N 1
ATOM 727 C CA . PHE A 1 90 ? 6.140 6.189 -6.917 1.00 95.75 90 PHE A CA 1
ATOM 728 C C . PHE A 1 90 ? 6.916 7.500 -7.088 1.00 95.75 90 PHE A C 1
ATOM 730 O O . PHE A 1 90 ? 7.304 7.810 -8.218 1.00 95.75 90 PHE A O 1
ATOM 737 N N . GLY A 1 91 ? 7.131 8.239 -5.993 1.00 92.38 91 GLY A N 1
ATOM 738 C CA . GLY A 1 91 ? 7.855 9.506 -5.931 1.00 92.38 91 GLY A CA 1
ATOM 739 C C . GLY A 1 91 ? 9.145 9.423 -5.110 1.00 92.38 91 GLY A C 1
ATOM 740 O O . GLY A 1 91 ? 10.050 8.667 -5.449 1.00 92.38 91 GLY A O 1
ATOM 741 N N . ASN A 1 92 ? 9.240 10.257 -4.071 1.00 91.75 92 ASN A N 1
ATOM 742 C CA . ASN A 1 92 ? 10.391 10.292 -3.172 1.00 91.75 92 ASN A CA 1
ATOM 743 C C . ASN A 1 92 ? 10.344 9.093 -2.211 1.00 91.75 92 ASN A C 1
ATOM 745 O O . ASN A 1 92 ? 9.284 8.784 -1.683 1.00 91.75 92 ASN A O 1
ATOM 749 N N . LEU A 1 93 ? 11.491 8.452 -1.981 1.00 95.50 93 LEU A N 1
ATOM 750 C CA . LEU A 1 93 ? 11.647 7.305 -1.082 1.00 95.50 93 LEU A CA 1
ATOM 751 C C . LEU A 1 93 ? 12.515 7.618 0.151 1.00 95.50 93 LEU A C 1
ATOM 753 O O . LEU A 1 93 ? 12.971 6.703 0.830 1.00 95.50 93 LEU A O 1
ATOM 757 N N . ALA A 1 94 ? 12.793 8.894 0.434 1.00 94.31 94 ALA A N 1
ATOM 758 C CA . ALA A 1 94 ? 13.701 9.317 1.506 1.00 94.31 94 ALA A CA 1
ATOM 759 C C . ALA A 1 94 ? 13.243 8.913 2.919 1.00 94.31 94 ALA A C 1
ATOM 761 O O . ALA A 1 94 ? 14.074 8.811 3.821 1.00 94.31 94 ALA A O 1
ATOM 762 N N . GLU A 1 95 ? 11.944 8.676 3.107 1.00 93.50 95 GLU A N 1
ATOM 763 C CA . GLU A 1 95 ? 11.380 8.216 4.379 1.00 93.50 95 GLU A CA 1
ATOM 764 C C . GLU A 1 95 ? 11.651 6.732 4.674 1.00 93.50 95 GLU A C 1
ATOM 766 O O . GLU A 1 95 ? 11.530 6.292 5.820 1.00 93.50 95 GLU A O 1
ATOM 771 N N . PHE A 1 96 ? 12.028 5.952 3.657 1.00 96.62 96 PHE A N 1
ATOM 772 C CA . PHE A 1 96 ? 12.267 4.521 3.788 1.00 96.62 96 PHE A CA 1
ATOM 773 C C . PHE A 1 96 ? 13.703 4.221 4.220 1.00 96.62 96 PHE A C 1
ATOM 775 O O . PHE A 1 96 ? 14.648 4.937 3.874 1.00 96.62 96 PHE A O 1
ATOM 782 N N . SER A 1 97 ? 13.874 3.122 4.957 1.00 96.88 97 SER A N 1
ATOM 783 C CA . SER A 1 97 ? 15.185 2.548 5.253 1.00 96.88 97 SER A CA 1
ATOM 784 C C . SER A 1 97 ? 15.942 2.253 3.956 1.00 96.88 97 SER A C 1
ATOM 786 O O . SER A 1 97 ? 15.350 2.101 2.886 1.00 96.88 97 SER A O 1
ATOM 788 N N . GLU A 1 98 ? 17.270 2.161 4.025 1.00 97.31 98 GLU A N 1
ATOM 789 C CA . GLU A 1 98 ? 18.075 1.925 2.825 1.00 97.31 98 GLU A CA 1
ATOM 790 C C . GLU A 1 98 ? 17.690 0.621 2.110 1.00 97.31 98 GLU A C 1
ATOM 792 O O . GLU A 1 98 ? 17.598 0.596 0.881 1.00 97.31 98 GLU A O 1
ATOM 797 N N . GLU A 1 99 ? 17.428 -0.438 2.874 1.00 96.88 99 GLU A N 1
ATOM 798 C CA . GLU A 1 99 ? 16.974 -1.727 2.358 1.00 96.88 99 GLU A CA 1
ATOM 799 C C . GLU A 1 99 ? 15.626 -1.604 1.640 1.00 96.88 99 GLU A C 1
ATOM 801 O O . GLU A 1 99 ? 15.508 -1.988 0.474 1.00 96.88 99 GLU A O 1
ATOM 806 N N . SER A 1 100 ? 14.634 -0.988 2.291 1.00 96.56 100 SER A N 1
ATOM 807 C CA . SER A 1 100 ? 13.299 -0.818 1.715 1.00 96.56 100 SER A CA 1
ATOM 808 C C . SER A 1 100 ? 13.331 0.077 0.472 1.00 96.56 100 SER A C 1
ATOM 810 O O . SER A 1 100 ? 12.732 -0.258 -0.552 1.00 96.56 100 SER A O 1
ATOM 812 N N . ARG A 1 101 ? 14.116 1.163 0.499 1.00 97.12 101 ARG A N 1
ATOM 813 C CA . ARG A 1 101 ? 14.339 2.031 -0.665 1.00 97.12 101 ARG A CA 1
ATOM 814 C C . ARG A 1 101 ? 14.931 1.249 -1.837 1.00 97.12 101 ARG A C 1
ATOM 816 O O . ARG A 1 101 ? 14.399 1.328 -2.943 1.00 97.12 101 ARG A O 1
ATOM 823 N N . LYS A 1 102 ? 16.007 0.485 -1.613 1.00 96.50 102 LYS A N 1
ATOM 824 C CA . LYS A 1 102 ? 16.646 -0.335 -2.661 1.00 96.50 102 LYS A CA 1
ATOM 825 C C . LYS A 1 102 ? 15.670 -1.357 -3.240 1.00 96.50 102 LYS A C 1
ATOM 827 O O . LYS A 1 102 ? 15.646 -1.553 -4.456 1.00 96.50 102 LYS A O 1
ATOM 832 N N . TRP A 1 103 ? 14.866 -1.993 -2.391 1.00 96.88 103 TRP A N 1
ATOM 833 C CA . TRP A 1 103 ? 13.865 -2.957 -2.829 1.00 96.88 103 TRP A CA 1
ATOM 834 C C . TRP A 1 103 ? 12.808 -2.303 -3.728 1.00 96.88 103 TRP A C 1
ATOM 836 O O . TRP A 1 103 ? 12.613 -2.761 -4.854 1.00 96.88 103 TRP A O 1
ATOM 846 N N . TRP A 1 104 ? 12.210 -1.183 -3.304 1.00 97.19 104 TRP A N 1
ATOM 847 C CA . TRP A 1 104 ? 11.207 -0.467 -4.103 1.00 97.19 104 TRP A CA 1
ATOM 848 C C . TRP A 1 104 ? 11.774 0.092 -5.409 1.00 97.19 104 TRP A C 1
ATOM 850 O O . TRP A 1 104 ? 11.116 0.004 -6.445 1.00 97.19 104 TRP A O 1
ATOM 860 N N . GLU A 1 105 ? 13.002 0.617 -5.403 1.00 95.38 105 GLU A N 1
ATOM 861 C CA . GLU A 1 105 ? 13.682 1.058 -6.627 1.00 95.38 105 GLU A CA 1
ATOM 862 C C . GLU A 1 105 ? 13.823 -0.086 -7.635 1.00 95.38 105 GLU A C 1
ATOM 864 O O . GLU A 1 105 ? 13.482 0.081 -8.809 1.00 95.38 105 GLU A O 1
ATOM 869 N N . ASN A 1 106 ? 14.278 -1.256 -7.181 1.00 94.81 106 ASN A N 1
ATOM 870 C CA . ASN A 1 106 ? 14.434 -2.436 -8.030 1.00 94.81 106 ASN A CA 1
ATOM 871 C C . ASN A 1 106 ? 13.083 -2.986 -8.504 1.00 94.81 106 ASN A C 1
ATOM 873 O O . ASN A 1 106 ? 12.928 -3.295 -9.687 1.00 94.81 106 ASN A O 1
ATOM 877 N N . TYR A 1 107 ? 12.095 -3.065 -7.611 1.00 96.44 107 TYR A N 1
ATOM 878 C CA . TYR A 1 107 ? 10.749 -3.527 -7.935 1.00 96.44 107 TYR A CA 1
ATOM 879 C C . TYR A 1 107 ? 10.096 -2.637 -9.002 1.00 96.44 107 TYR A C 1
ATOM 881 O O . TYR A 1 107 ? 9.588 -3.128 -10.015 1.00 96.44 107 TYR A O 1
ATOM 889 N N . LEU A 1 108 ? 10.167 -1.314 -8.830 1.00 96.12 108 LEU A N 1
ATOM 890 C CA . LEU A 1 108 ? 9.590 -0.353 -9.767 1.00 96.12 108 LEU A CA 1
ATOM 891 C C . LEU A 1 108 ? 10.349 -0.312 -11.094 1.00 96.12 108 LEU A C 1
ATOM 893 O O . LEU A 1 108 ? 9.718 -0.099 -12.126 1.00 96.12 108 LEU A O 1
ATOM 897 N N . LEU A 1 109 ? 11.660 -0.562 -11.106 1.00 94.31 109 LEU A N 1
ATOM 898 C CA . LEU A 1 109 ? 12.436 -0.624 -12.347 1.00 94.31 109 LEU A CA 1
ATOM 899 C C . LEU A 1 109 ? 11.869 -1.656 -13.339 1.00 94.31 109 LEU A C 1
ATOM 901 O O . LEU A 1 109 ? 11.871 -1.409 -14.543 1.00 94.31 109 LEU A O 1
ATOM 905 N N . GLY A 1 110 ? 11.367 -2.789 -12.835 1.00 92.75 110 GLY A N 1
ATOM 906 C CA . GLY A 1 110 ? 10.753 -3.843 -13.651 1.00 92.75 110 GLY A CA 1
ATOM 907 C C . GLY A 1 110 ? 9.241 -3.703 -13.854 1.00 92.75 110 GLY A C 1
ATOM 908 O O . GLY A 1 110 ? 8.719 -4.162 -14.870 1.00 92.75 110 GLY A O 1
ATOM 909 N N . ASN A 1 111 ? 8.532 -3.069 -12.914 1.00 96.06 111 ASN A N 1
ATOM 910 C CA . ASN A 1 111 ? 7.067 -3.138 -12.857 1.00 96.06 111 ASN A CA 1
ATOM 911 C C . ASN A 1 111 ? 6.345 -1.800 -13.050 1.00 96.06 111 ASN A C 1
ATOM 913 O O . ASN A 1 111 ? 5.144 -1.807 -13.313 1.00 96.06 111 ASN A O 1
ATOM 917 N N . ARG A 1 112 ? 7.032 -0.649 -12.985 1.00 96.44 112 ARG A N 1
ATOM 918 C CA . ARG A 1 112 ? 6.384 0.677 -12.969 1.00 96.44 112 ARG A CA 1
ATOM 919 C C . ARG A 1 112 ? 5.413 0.892 -14.124 1.00 96.44 112 ARG A C 1
ATOM 921 O O . ARG A 1 112 ? 4.277 1.278 -13.878 1.00 96.44 112 ARG A O 1
ATOM 928 N N . LYS A 1 113 ? 5.828 0.616 -15.364 1.00 96.50 113 LYS A N 1
ATOM 929 C CA . LYS A 1 113 ? 4.960 0.792 -16.541 1.00 96.50 113 LYS A CA 1
ATOM 930 C C . LYS A 1 113 ? 3.713 -0.095 -16.482 1.00 96.50 113 LYS A C 1
ATOM 932 O O . LYS A 1 113 ? 2.636 0.375 -16.825 1.00 96.50 113 LYS A O 1
ATOM 937 N N . LYS A 1 114 ? 3.851 -1.347 -16.029 1.00 97.44 114 LYS A N 1
ATOM 938 C CA . LYS A 1 114 ? 2.720 -2.279 -15.890 1.00 97.44 114 LYS A CA 1
ATOM 939 C C . LYS A 1 114 ? 1.747 -1.808 -14.809 1.00 97.44 114 LYS A C 1
ATOM 941 O O . LYS A 1 114 ? 0.542 -1.797 -15.027 1.00 97.44 114 LYS A O 1
ATOM 946 N N . ILE A 1 115 ? 2.276 -1.339 -13.680 1.00 97.94 115 ILE A N 1
ATOM 947 C CA . ILE A 1 115 ? 1.463 -0.766 -12.603 1.00 97.94 115 ILE A CA 1
ATOM 948 C C . ILE A 1 115 ? 0.729 0.481 -13.113 1.00 97.94 115 ILE A C 1
ATOM 950 O O . ILE A 1 115 ? -0.479 0.590 -12.963 1.00 97.94 115 ILE A O 1
ATOM 954 N N . TYR A 1 116 ? 1.416 1.395 -13.800 1.00 97.25 116 TYR A N 1
ATOM 955 C CA . TYR A 1 116 ? 0.785 2.613 -14.325 1.00 97.25 116 TYR A CA 1
ATOM 956 C C . TYR A 1 116 ? -0.313 2.310 -15.352 1.00 97.25 116 TYR A C 1
ATOM 958 O O . TYR A 1 116 ? -1.260 3.080 -15.448 1.00 97.25 116 TYR A O 1
ATOM 966 N N . SER A 1 117 ? -0.217 1.201 -16.097 1.00 96.69 117 SER A N 1
ATOM 967 C CA . SER A 1 117 ? -1.267 0.807 -17.044 1.00 96.69 117 SER A CA 1
ATOM 968 C C . SER A 1 117 ? 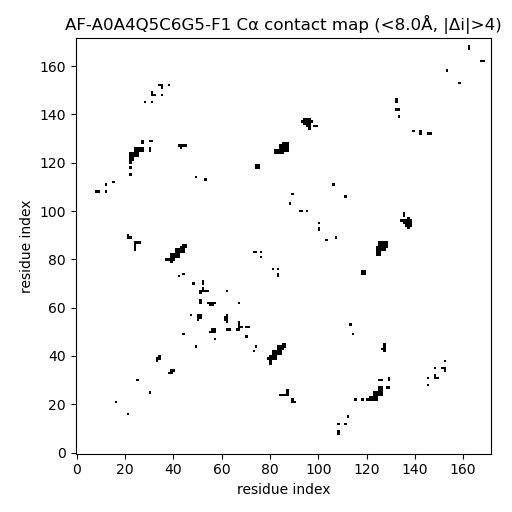-2.544 0.269 -16.397 1.00 96.69 117 SER A C 1
ATOM 970 O O . SER A 1 117 ? -3.568 0.255 -17.068 1.00 96.69 117 SER A O 1
ATOM 972 N N . ILE A 1 118 ? -2.498 -0.168 -15.134 1.00 97.50 118 ILE A N 1
ATOM 973 C CA . ILE A 1 118 ? -3.678 -0.688 -14.418 1.00 97.50 118 ILE A CA 1
ATOM 974 C C . ILE A 1 118 ? -4.259 0.308 -13.413 1.00 97.50 118 ILE A C 1
ATOM 976 O O . ILE A 1 118 ? -5.360 0.095 -12.923 1.00 97.50 118 ILE A O 1
ATOM 980 N N . LEU A 1 119 ? -3.528 1.372 -13.068 1.00 97.62 119 LEU A N 1
ATOM 981 C CA . LEU A 1 119 ? -4.011 2.366 -12.116 1.00 97.62 119 LEU A CA 1
ATOM 982 C C . LEU A 1 119 ? -4.995 3.337 -12.792 1.00 97.62 119 LEU A C 1
ATOM 984 O O . LEU A 1 119 ? -4.649 3.930 -13.820 1.00 97.62 119 LEU A O 1
ATOM 988 N N . PRO A 1 120 ? -6.167 3.588 -12.178 1.00 94.88 120 PRO A N 1
ATOM 989 C CA . PRO A 1 120 ? -7.066 4.658 -12.590 1.00 94.88 120 PRO A CA 1
ATOM 990 C C . PRO A 1 120 ? -6.349 6.006 -12.707 1.00 94.88 120 PRO A C 1
ATOM 992 O O . PRO A 1 120 ? -5.619 6.438 -11.806 1.00 94.88 120 PRO A O 1
ATOM 995 N N . LYS A 1 121 ? -6.568 6.701 -13.826 1.00 89.69 121 LYS A N 1
ATOM 996 C CA . LYS A 1 121 ? -6.017 8.044 -14.040 1.00 89.69 121 LYS A CA 1
ATOM 997 C C . LYS A 1 121 ? -6.742 9.047 -13.143 1.00 89.69 121 LYS A C 1
ATOM 999 O O . LYS A 1 121 ? -7.937 8.938 -12.924 1.00 89.69 121 LYS A O 1
ATOM 1004 N N . ASN A 1 122 ? -6.018 10.055 -12.656 1.00 88.88 122 ASN A N 1
ATOM 1005 C CA . ASN A 1 122 ? -6.544 11.169 -11.847 1.00 88.88 122 ASN A CA 1
ATOM 1006 C C . ASN A 1 122 ? -7.186 10.808 -10.493 1.00 88.88 122 ASN A C 1
ATOM 1008 O O . ASN A 1 122 ? -7.630 11.713 -9.792 1.00 88.88 122 ASN A O 1
ATOM 1012 N N . LYS A 1 123 ? -7.137 9.542 -10.075 1.00 95.31 123 LYS A N 1
ATOM 1013 C CA . LYS A 1 123 ? -7.572 9.104 -8.749 1.00 95.31 123 LYS A CA 1
ATOM 1014 C C . LYS A 1 123 ? -6.582 9.510 -7.653 1.00 95.31 123 LYS A C 1
ATOM 1016 O O . LYS A 1 123 ? -5.364 9.540 -7.869 1.00 95.31 123 LYS A O 1
ATOM 1021 N N . ILE A 1 124 ? -7.112 9.826 -6.472 1.00 96.94 124 ILE A N 1
ATOM 1022 C CA . ILE A 1 124 ? -6.334 9.980 -5.240 1.00 96.94 124 ILE A CA 1
ATOM 1023 C C . ILE A 1 124 ? -6.353 8.637 -4.517 1.00 96.94 124 ILE A C 1
ATOM 1025 O O . ILE A 1 124 ? -7.417 8.109 -4.207 1.00 96.94 124 ILE A O 1
ATOM 1029 N N . PHE A 1 125 ? -5.170 8.094 -4.259 1.00 98.25 125 PHE A N 1
ATOM 1030 C CA . PHE A 1 125 ? -4.996 6.888 -3.464 1.00 98.25 125 PHE A CA 1
ATOM 1031 C C . PHE A 1 125 ? -4.539 7.232 -2.050 1.00 98.25 125 PHE A C 1
ATOM 1033 O O . PHE A 1 125 ? -4.046 8.329 -1.786 1.00 98.25 125 PHE A O 1
ATOM 1040 N N . TYR A 1 126 ? -4.647 6.254 -1.165 1.00 98.31 126 TYR A N 1
ATOM 1041 C CA 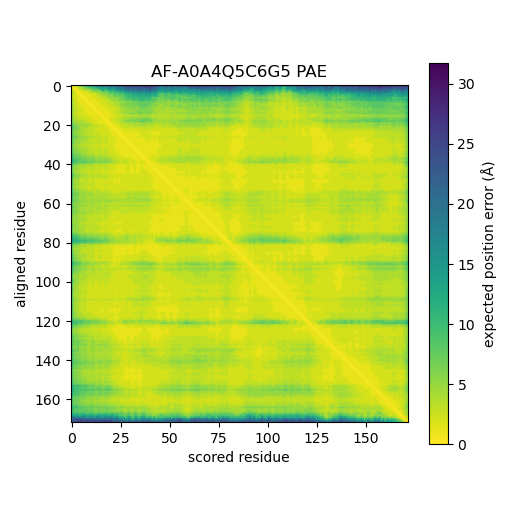. TYR A 1 126 ? -4.162 6.308 0.210 1.00 98.31 126 TYR A CA 1
ATOM 1042 C C . TYR A 1 126 ? -2.950 5.400 0.394 1.00 98.31 126 TYR A C 1
ATOM 1044 O O . TYR A 1 126 ? -2.618 4.618 -0.498 1.00 98.31 126 TYR A O 1
ATOM 1052 N N . ASP A 1 127 ? -2.257 5.493 1.524 1.00 98.00 127 ASP A N 1
ATOM 1053 C CA . ASP A 1 127 ? -1.047 4.700 1.711 1.00 98.00 127 ASP A CA 1
ATOM 1054 C C . ASP A 1 127 ? -1.359 3.252 2.124 1.00 98.00 127 ASP A C 1
ATOM 1056 O O . ASP A 1 127 ? -1.860 2.974 3.213 1.00 98.00 127 ASP A O 1
ATOM 1060 N N . ALA A 1 128 ? -0.994 2.287 1.279 1.00 98.12 128 ALA A N 1
ATOM 1061 C CA . ALA A 1 128 ? -1.074 0.865 1.618 1.00 98.12 128 ALA A CA 1
ATOM 1062 C C . ALA A 1 128 ? -0.101 0.451 2.743 1.00 98.12 128 ALA A C 1
ATOM 1064 O O . ALA A 1 128 ? -0.272 -0.618 3.342 1.00 98.12 128 ALA A O 1
ATOM 1065 N N . GLN A 1 129 ? 0.919 1.268 3.038 1.00 96.19 129 GLN A N 1
ATOM 1066 C CA . GLN A 1 129 ? 1.936 1.009 4.063 1.00 96.19 129 GLN A CA 1
ATOM 1067 C C . GLN A 1 129 ? 1.484 1.378 5.489 1.00 96.19 129 GLN A C 1
ATOM 1069 O O . GLN A 1 129 ? 2.299 1.303 6.412 1.00 96.19 129 GLN A O 1
ATOM 1074 N N . ILE A 1 130 ? 0.202 1.698 5.724 1.00 96.56 130 ILE A N 1
ATOM 1075 C CA . ILE A 1 130 ? -0.337 1.886 7.088 1.00 96.56 130 ILE A CA 1
ATOM 1076 C C . ILE A 1 130 ? -0.227 0.629 7.970 1.00 96.56 130 ILE A C 1
ATOM 1078 O O . ILE A 1 130 ? -0.286 0.731 9.186 1.00 96.56 130 ILE A O 1
ATOM 1082 N N . THR A 1 131 ? 0.009 -0.554 7.393 1.00 95.44 131 THR A N 1
ATOM 1083 C CA . THR A 1 131 ? 0.311 -1.787 8.150 1.00 95.44 131 THR A CA 1
ATOM 1084 C C . THR A 1 131 ? 1.812 -2.082 8.252 1.00 95.44 131 THR A C 1
ATOM 1086 O O . THR A 1 131 ? 2.212 -3.139 8.733 1.00 95.44 131 THR A O 1
ATOM 1089 N N . ARG A 1 132 ? 2.668 -1.182 7.751 1.00 95.06 132 ARG A N 1
ATOM 1090 C CA . ARG A 1 132 ? 4.136 -1.309 7.680 1.00 95.06 132 ARG A CA 1
ATOM 1091 C C . ARG A 1 132 ? 4.811 -0.05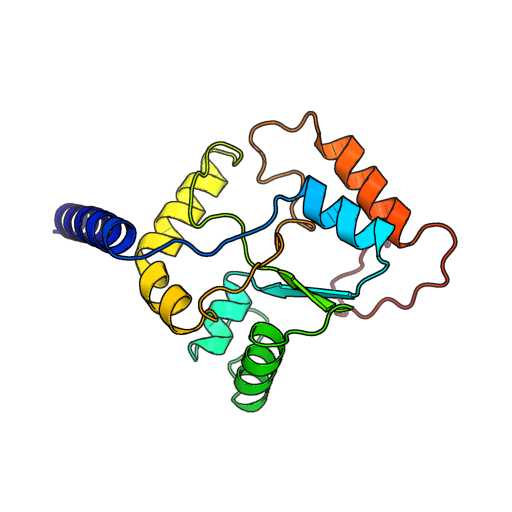3 8.253 1.00 95.06 132 ARG A C 1
ATOM 1093 O O . ARG A 1 132 ? 5.750 0.499 7.684 1.00 95.06 132 ARG A O 1
ATOM 1100 N N . ILE A 1 133 ? 4.313 0.416 9.394 1.00 95.69 133 ILE A N 1
ATOM 1101 C CA . ILE A 1 133 ? 4.647 1.726 9.983 1.00 95.69 133 ILE A CA 1
ATOM 1102 C C . ILE A 1 133 ? 5.990 1.798 10.723 1.00 95.69 133 ILE A C 1
ATOM 1104 O O . ILE A 1 133 ? 6.363 2.884 11.152 1.00 95.69 133 ILE A O 1
ATOM 1108 N N . TYR A 1 134 ? 6.719 0.683 10.845 1.00 96.94 134 TYR A N 1
ATOM 1109 C CA . TYR A 1 134 ? 7.943 0.598 11.651 1.00 96.94 134 TYR A CA 1
ATOM 1110 C C . TYR A 1 134 ? 9.182 0.181 10.846 1.00 96.94 134 TYR A C 1
ATOM 1112 O O . TYR A 1 134 ? 10.023 1.015 10.521 1.00 96.94 134 TYR A O 1
ATOM 1120 N N . ILE A 1 135 ? 9.302 -1.107 10.500 1.00 95.62 135 ILE A N 1
ATOM 1121 C CA . ILE A 1 135 ? 10.565 -1.699 10.018 1.00 95.62 135 ILE A CA 1
ATOM 1122 C C . ILE A 1 135 ? 11.100 -1.047 8.733 1.00 95.62 135 ILE A C 1
ATOM 1124 O O . ILE A 1 135 ? 12.305 -0.856 8.580 1.00 95.62 135 ILE A O 1
ATOM 1128 N N . ASN A 1 136 ? 10.196 -0.620 7.849 1.00 94.44 136 ASN A N 1
ATOM 1129 C CA . ASN A 1 136 ? 10.539 0.003 6.573 1.00 94.44 136 ASN A CA 1
ATOM 1130 C C . ASN A 1 136 ? 10.922 1.483 6.704 1.00 94.44 136 ASN A C 1
ATOM 1132 O O . ASN A 1 136 ? 11.383 2.061 5.724 1.00 94.44 136 ASN A O 1
ATOM 1136 N N . ARG A 1 137 ? 10.728 2.121 7.865 1.00 95.38 137 ARG A N 1
ATOM 1137 C CA . ARG A 1 137 ? 10.966 3.560 8.044 1.00 95.38 137 ARG A CA 1
ATOM 1138 C C . ARG A 1 137 ? 12.411 3.841 8.443 1.00 95.38 137 ARG A C 1
ATOM 1140 O O . ARG A 1 137 ? 12.993 3.151 9.292 1.00 95.38 137 ARG A O 1
ATOM 1147 N N . LYS A 1 138 ? 12.980 4.881 7.831 1.00 96.56 138 LYS A N 1
ATOM 1148 C CA . LYS A 1 138 ? 14.297 5.416 8.185 1.00 96.56 138 LYS A CA 1
ATOM 1149 C C . LYS A 1 138 ? 14.248 6.057 9.567 1.00 96.56 138 LYS A C 1
ATOM 1151 O O . LYS A 1 138 ? 14.969 5.614 10.455 1.00 96.56 138 LYS A O 1
ATOM 1156 N N . ASP A 1 139 ? 13.371 7.044 9.736 1.00 95.88 139 ASP A N 1
ATOM 1157 C CA . ASP A 1 139 ? 13.063 7.626 11.038 1.00 95.88 139 ASP A CA 1
ATOM 1158 C C . ASP A 1 139 ? 11.910 6.861 11.697 1.00 95.88 139 ASP A C 1
ATOM 1160 O O . ASP A 1 139 ? 10.857 6.645 11.093 1.00 95.88 139 ASP A O 1
ATOM 1164 N N . LYS A 1 140 ? 12.138 6.422 12.934 1.00 96.69 140 LYS A N 1
ATOM 1165 C CA . LYS A 1 140 ? 11.198 5.626 13.726 1.00 96.69 140 LYS A CA 1
ATOM 1166 C C . LYS A 1 140 ? 10.532 6.433 14.837 1.00 96.69 140 LYS A C 1
ATOM 1168 O O . LYS A 1 140 ? 9.658 5.869 15.495 1.00 96.69 140 LYS A O 1
ATOM 1173 N N . SER A 1 141 ? 10.890 7.706 15.016 1.00 96.75 141 SER A N 1
ATOM 1174 C CA . SER A 1 141 ? 10.340 8.603 16.043 1.00 96.75 141 SER A CA 1
ATOM 1175 C C . SER A 1 141 ? 8.802 8.606 16.062 1.00 96.75 141 SER A C 1
ATOM 1177 O O . SER A 1 141 ? 8.194 8.435 17.113 1.00 96.75 141 SER A O 1
ATOM 1179 N N . HIS A 1 142 ? 8.174 8.642 14.884 1.00 94.00 142 HIS A N 1
ATOM 1180 C CA . HIS A 1 142 ? 6.716 8.654 14.708 1.00 94.00 142 HIS A CA 1
ATOM 1181 C C . HIS A 1 142 ? 6.030 7.283 14.817 1.00 94.00 142 HIS A C 1
ATOM 1183 O O . HIS A 1 142 ? 4.811 7.181 14.686 1.00 94.00 142 HIS A O 1
ATOM 1189 N N . SER A 1 143 ? 6.778 6.193 15.005 1.00 96.06 143 SER A N 1
ATOM 1190 C CA . SER A 1 143 ? 6.188 4.845 14.965 1.00 96.06 143 SER A CA 1
ATOM 1191 C C . SER A 1 143 ? 5.214 4.625 16.115 1.00 96.06 143 SER A C 1
ATOM 1193 O O . SER A 1 143 ? 4.160 4.030 15.907 1.00 96.06 143 SER A O 1
ATOM 1195 N N . ARG A 1 144 ? 5.551 5.127 17.311 1.00 97.19 144 ARG A N 1
ATOM 1196 C CA . ARG A 1 144 ? 4.694 5.021 18.496 1.00 97.19 144 ARG A CA 1
ATOM 1197 C C . ARG A 1 144 ? 3.338 5.673 18.240 1.00 97.19 144 ARG A C 1
ATOM 1199 O O . ARG A 1 144 ? 2.319 5.009 18.391 1.00 97.19 144 ARG A O 1
ATOM 1206 N N . ASP A 1 145 ? 3.338 6.912 17.759 1.00 97.25 145 ASP A N 1
ATOM 1207 C CA . ASP A 1 145 ? 2.111 7.663 17.477 1.00 97.25 145 ASP A CA 1
ATOM 1208 C C . ASP A 1 145 ? 1.254 6.963 16.419 1.00 97.25 145 ASP A C 1
ATOM 1210 O O . ASP A 1 145 ? 0.038 6.853 16.562 1.00 97.25 145 ASP A O 1
ATOM 1214 N N . ARG A 1 146 ? 1.883 6.405 15.378 1.00 97.50 146 ARG A N 1
ATOM 1215 C CA . ARG A 1 146 ? 1.181 5.623 14.351 1.00 97.50 146 ARG A CA 1
ATOM 1216 C C . ARG A 1 146 ? 0.550 4.352 14.916 1.00 97.50 146 ARG A C 1
ATOM 1218 O O . ARG A 1 146 ? -0.572 4.027 14.536 1.00 97.50 146 ARG A O 1
ATOM 1225 N N . PHE A 1 147 ? 1.229 3.644 15.821 1.00 97.44 147 PHE A N 1
ATOM 1226 C CA . PHE A 1 147 ? 0.636 2.492 16.507 1.00 97.44 147 PHE A CA 1
ATOM 1227 C C . PHE A 1 147 ? -0.568 2.904 17.365 1.00 97.44 147 PHE A C 1
ATOM 1229 O O . PHE A 1 147 ? -1.584 2.215 17.330 1.00 97.44 147 PHE A O 1
ATOM 1236 N N . GLU A 1 148 ? -0.504 4.030 18.079 1.00 97.69 148 GLU A N 1
ATOM 1237 C CA . GLU A 1 148 ? -1.641 4.537 18.866 1.00 97.69 148 GLU A CA 1
ATOM 1238 C C . GLU A 1 148 ? -2.824 4.978 17.984 1.00 97.69 148 GLU A C 1
ATOM 1240 O O . GLU A 1 148 ? -3.981 4.670 18.288 1.00 97.69 148 GLU A O 1
ATOM 1245 N N . LYS A 1 149 ? -2.554 5.599 16.827 1.00 97.56 149 LYS A N 1
ATOM 1246 C CA . LYS A 1 149 ? -3.583 5.880 15.810 1.00 97.56 149 LYS A CA 1
ATOM 1247 C C . LYS A 1 149 ? -4.254 4.597 15.318 1.00 97.56 149 LYS A C 1
ATOM 1249 O O . LYS A 1 149 ? -5.477 4.523 15.258 1.00 97.56 149 LYS A O 1
ATOM 1254 N N . ILE A 1 150 ? -3.469 3.563 15.016 1.00 96.75 150 ILE A N 1
ATOM 1255 C CA . ILE A 1 150 ? -4.001 2.260 14.601 1.00 96.75 150 ILE A CA 1
ATOM 1256 C C . ILE A 1 150 ? -4.876 1.646 15.704 1.00 96.75 150 ILE A C 1
ATOM 1258 O O . ILE A 1 150 ? -5.986 1.214 15.411 1.00 96.75 150 ILE A O 1
ATOM 1262 N N . LYS A 1 151 ? -4.436 1.670 16.970 1.00 96.12 151 LYS A N 1
ATOM 1263 C CA . LYS A 1 151 ? -5.240 1.174 18.103 1.00 96.12 151 LYS A CA 1
ATOM 1264 C C . LYS A 1 151 ? -6.562 1.926 18.256 1.00 96.12 151 LYS A C 1
ATOM 1266 O O . LYS A 1 151 ? -7.583 1.319 18.566 1.00 96.12 151 LYS A O 1
ATOM 1271 N N . THR A 1 152 ? -6.566 3.231 17.987 1.00 96.69 152 THR A N 1
ATOM 1272 C CA . THR A 1 152 ? -7.783 4.057 18.011 1.00 96.69 152 THR A CA 1
ATOM 1273 C C . THR A 1 152 ? -8.852 3.558 17.031 1.00 96.69 152 THR A C 1
ATOM 1275 O O . THR A 1 152 ? -10.037 3.650 17.343 1.00 96.69 152 THR A O 1
ATOM 1278 N N . LEU A 1 153 ? -8.475 2.964 15.889 1.00 95.75 153 LEU A N 1
ATOM 1279 C CA . LEU A 1 153 ? -9.433 2.478 14.881 1.00 95.75 153 LEU A CA 1
ATOM 1280 C C . LEU A 1 153 ? -10.424 1.442 15.430 1.00 95.75 153 LEU A C 1
ATOM 1282 O O . LEU A 1 153 ? -11.566 1.383 14.963 1.00 95.75 153 LEU A O 1
ATOM 1286 N N . TRP A 1 154 ? -9.993 0.646 16.408 1.00 94.12 154 TRP A N 1
ATOM 1287 C CA . TRP A 1 154 ? -10.777 -0.419 17.038 1.00 94.12 154 TRP A CA 1
ATOM 1288 C C . TRP A 1 154 ? -11.023 -0.204 18.534 1.00 94.12 154 TRP A C 1
ATOM 1290 O O . TRP A 1 154 ? -11.602 -1.069 19.190 1.00 94.12 154 TRP A O 1
ATOM 1300 N N . ASN A 1 155 ? -10.609 0.937 19.088 1.00 95.31 155 ASN A N 1
ATOM 1301 C CA . ASN A 1 155 ? -10.824 1.237 20.496 1.00 95.31 155 ASN A CA 1
ATOM 1302 C C . ASN A 1 155 ? -12.328 1.261 20.821 1.00 95.31 155 ASN A C 1
ATOM 1304 O O . ASN A 1 155 ? -13.100 1.916 20.121 1.00 95.31 155 ASN A O 1
ATOM 1308 N N . ASN A 1 156 ? -12.734 0.553 21.880 1.00 94.88 156 ASN A N 1
ATOM 1309 C CA . ASN A 1 156 ? -14.132 0.408 22.309 1.00 94.88 156 ASN A CA 1
ATOM 1310 C C . ASN A 1 156 ? -15.096 -0.092 21.212 1.00 94.88 156 ASN A C 1
ATOM 1312 O O . ASN A 1 156 ? -16.276 0.263 21.209 1.00 94.88 156 ASN A O 1
ATOM 1316 N N . LYS A 1 157 ? -14.612 -0.912 20.271 1.00 95.12 157 LYS A N 1
ATOM 1317 C CA . LYS A 1 157 ? -15.440 -1.552 19.240 1.00 95.12 157 LYS A CA 1
ATOM 1318 C C . LYS A 1 157 ? -15.491 -3.064 19.451 1.00 95.12 157 LYS A C 1
ATOM 1320 O O . LYS A 1 157 ? -14.508 -3.676 19.856 1.00 95.12 157 LYS A O 1
ATOM 1325 N N . ASN A 1 158 ? -16.624 -3.671 19.106 1.00 96.56 158 ASN A N 1
ATOM 1326 C CA . ASN A 1 158 ? -16.717 -5.122 18.954 1.00 96.56 158 ASN A CA 1
ATOM 1327 C C . ASN A 1 158 ? -16.063 -5.512 17.626 1.00 96.56 158 ASN A C 1
ATOM 1329 O O . ASN A 1 158 ? -16.476 -5.021 16.573 1.00 96.56 158 ASN A O 1
ATOM 1333 N N . ILE A 1 159 ? -15.033 -6.357 17.675 1.00 94.81 159 ILE A N 1
ATOM 1334 C CA . ILE A 1 159 ? -14.196 -6.671 16.513 1.00 94.81 159 ILE A CA 1
ATOM 1335 C C . ILE A 1 159 ? -14.444 -8.099 16.037 1.00 94.81 159 ILE A C 1
ATOM 1337 O O . ILE A 1 159 ? -14.342 -9.047 16.810 1.00 94.81 159 ILE A O 1
ATOM 1341 N N . LEU A 1 160 ? -14.700 -8.240 14.735 1.00 95.75 160 LEU A N 1
ATOM 1342 C CA . LEU A 1 160 ? -14.578 -9.504 14.017 1.00 95.75 160 LEU A CA 1
ATOM 1343 C C . LEU A 1 160 ? -13.249 -9.502 13.257 1.00 95.75 160 LEU A C 1
ATOM 1345 O O . LEU A 1 160 ? -13.034 -8.657 12.387 1.00 95.75 160 LEU A O 1
ATOM 1349 N N . ILE A 1 161 ? -12.371 -10.452 13.577 1.00 95.44 161 ILE A N 1
ATOM 1350 C CA . ILE A 1 161 ? -11.107 -10.661 12.865 1.00 95.44 161 ILE A CA 1
ATOM 1351 C C . ILE A 1 161 ? -11.294 -11.824 11.891 1.00 95.44 161 ILE A C 1
ATOM 1353 O O . ILE A 1 161 ? -11.694 -12.915 12.289 1.00 95.44 161 ILE A O 1
ATOM 1357 N N . VAL A 1 162 ? -10.991 -11.584 10.615 1.00 96.88 162 VAL A N 1
ATOM 1358 C CA . VAL A 1 162 ? -10.951 -12.616 9.573 1.00 96.88 162 VAL A CA 1
ATOM 1359 C C . VAL A 1 162 ? -9.512 -12.725 9.088 1.00 96.88 162 VAL A C 1
ATOM 1361 O O . VAL A 1 162 ? -8.985 -11.793 8.480 1.00 96.88 162 VAL A O 1
ATOM 1364 N N . GLU A 1 163 ? -8.864 -13.849 9.381 1.00 96.50 163 GLU A N 1
ATOM 1365 C CA . GLU A 1 163 ? -7.453 -14.076 9.072 1.00 96.50 163 GLU A CA 1
ATOM 1366 C C . GLU A 1 163 ? -7.159 -15.540 8.714 1.00 96.50 163 GLU A C 1
ATOM 1368 O O . GLU A 1 163 ? -8.010 -16.419 8.854 1.00 96.50 163 GLU A O 1
ATOM 1373 N N . GLY A 1 164 ? -5.947 -15.806 8.218 1.00 95.44 164 GLY A N 1
ATOM 1374 C CA . GLY A 1 164 ? -5.499 -17.169 7.947 1.00 95.44 164 GLY A CA 1
ATOM 1375 C C . GLY A 1 164 ? -5.157 -17.921 9.234 1.00 95.44 164 GLY A C 1
ATOM 1376 O O . GLY A 1 164 ? -4.766 -17.322 10.232 1.00 95.44 164 GLY A O 1
ATOM 1377 N N . ALA A 1 165 ? -5.202 -19.254 9.190 1.00 94.25 165 ALA A N 1
ATOM 1378 C CA . ALA A 1 165 ? -4.957 -20.110 10.360 1.00 94.25 165 ALA A CA 1
ATOM 1379 C C . ALA A 1 165 ? -3.584 -19.901 11.042 1.00 94.25 165 ALA A C 1
ATOM 1381 O O . ALA A 1 165 ? -3.413 -20.223 12.217 1.00 94.25 165 ALA A O 1
ATOM 1382 N N . LEU A 1 166 ? -2.597 -19.376 10.308 1.00 94.31 166 LEU A N 1
ATOM 1383 C CA . LEU A 1 166 ? -1.246 -19.097 10.808 1.00 94.31 166 LEU A CA 1
ATOM 1384 C C . LEU A 1 166 ? -0.971 -17.601 11.038 1.00 94.31 166 LEU A C 1
ATOM 1386 O O . LEU A 1 166 ? 0.160 -17.247 11.354 1.00 94.31 166 LEU A O 1
ATOM 1390 N N . SER A 1 167 ? -1.963 -16.722 10.860 1.00 93.19 167 SER A N 1
ATOM 1391 C CA . SER A 1 167 ? -1.787 -15.272 11.018 1.00 93.19 167 SER A CA 1
ATOM 1392 C C . SER A 1 167 ? -1.678 -14.857 12.487 1.00 93.19 167 SER A C 1
ATOM 1394 O O . SER A 1 167 ? -0.741 -14.136 12.824 1.00 93.19 167 SER A O 1
ATOM 1396 N N . ARG A 1 168 ? -2.582 -15.353 13.347 1.00 90.00 168 ARG A N 1
ATOM 1397 C CA . ARG A 1 168 ? -2.573 -15.162 14.811 1.00 90.00 168 ARG A CA 1
ATOM 1398 C C . ARG A 1 168 ? -2.366 -13.699 15.222 1.00 90.00 168 ARG A C 1
ATOM 1400 O O . ARG A 1 168 ? -1.542 -13.395 16.086 1.00 90.00 168 ARG A O 1
ATOM 1407 N N . CYS A 1 169 ? -3.061 -12.766 14.570 1.00 85.44 169 CYS A N 1
ATOM 1408 C CA . CYS A 1 169 ? -2.840 -11.338 14.789 1.00 85.44 169 CYS A CA 1
ATOM 1409 C C . CYS A 1 169 ? -3.183 -10.935 16.231 1.00 85.44 169 CYS A C 1
ATOM 1411 O O . CYS A 1 169 ? -4.349 -10.851 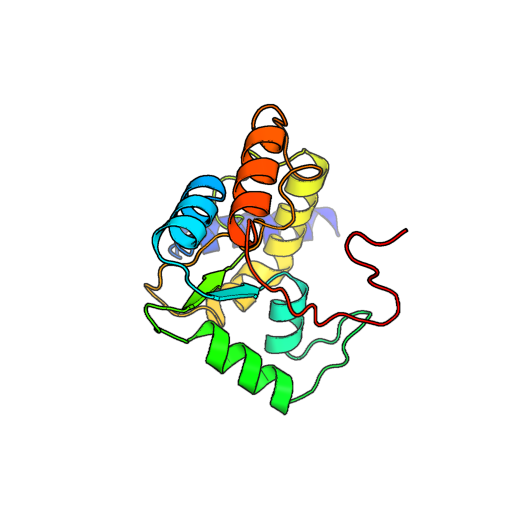16.602 1.00 85.44 169 CYS A O 1
ATOM 1413 N N . GLY A 1 170 ? -2.152 -10.627 17.025 1.00 77.19 170 GLY A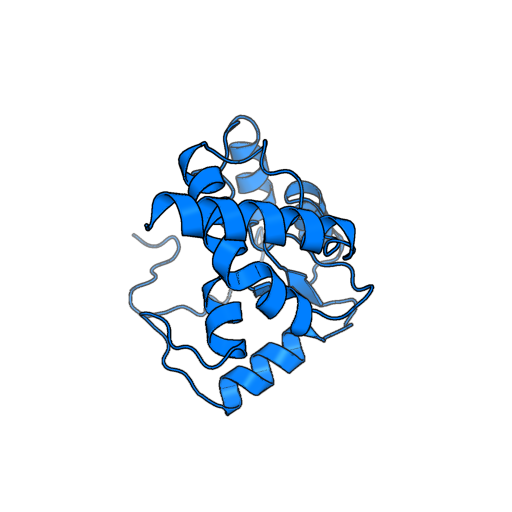 N 1
ATOM 1414 C CA . GLY A 1 170 ? -2.294 -10.190 18.419 1.00 77.19 170 GLY A CA 1
ATOM 1415 C C . GLY A 1 170 ? -2.556 -11.315 19.424 1.00 77.19 170 GLY A C 1
ATOM 1416 O O . GLY A 1 170 ? -2.811 -11.010 20.585 1.00 77.19 170 GLY A O 1
ATOM 1417 N N . GLY A 1 171 ? -2.499 -12.577 18.991 1.00 66.56 171 GLY A N 1
ATOM 1418 C CA . GLY A 1 171 ? -2.620 -13.735 19.874 1.00 66.56 171 GLY A CA 1
ATOM 1419 C C . GLY A 1 171 ? -1.304 -14.098 20.566 1.00 66.56 171 GLY A C 1
ATOM 1420 O O . GLY A 1 171 ? -0.225 -13.817 20.037 1.00 66.56 171 GLY A O 1
ATOM 1421 N N . GLU A 1 172 ? -1.430 -14.730 21.735 1.00 46.84 172 GLU A N 1
ATOM 1422 C CA . GLU A 1 172 ? -0.386 -15.552 22.372 1.00 46.84 172 GLU A CA 1
ATOM 1423 C C . GLU A 1 172 ? -0.119 -16.842 21.574 1.00 46.84 172 GLU A C 1
ATOM 1425 O O . GLU A 1 172 ? -1.082 -17.422 21.012 1.00 46.84 172 GLU A O 1
#

InterPro domains:
  IPR014869 Glycosyltransferase GT-D fold [PF08759] (42-170)